Protein AF-A0A0F3KPI9-F1 (afdb_monomer)

Organism: NCBI:txid345309

Secondary structure (DSSP, 8-state):
--EEEEETTEEEEEEEETTTTEEEEEEEETTEEEEEEESSHHHHHHHHHHHHHHHHHHHTT-

Nearest PDB structures (foldseek):
  6k3a-assembly1_E  TM=6.679E-01  e=3.436E+00  Homo sapiens
  6s9u-assembly1_A  TM=4.912E-01  e=6.198E+00  Ilumatobacter coccineus YM16-304

Radius of gyration: 11.4 Å; Cα contacts (8 Å, |Δi|>4): 97; chains: 1; bounding box: 29×18×30 Å

Sequence (62 aa):
MIDSIEIDGVPAVVHFDAGAGLFRGEITLPRGSADFFAPDLPSLREEGRVSLRVLREALARL

pLDDT: mean 96.61, std 4.77, range [67.25, 98.75]

Solvent-accessible surface area (backbone atoms only — not comparable to full-atom values): 3655 Å² total; per-residue (Å²): 120,80,50,73,48,78,46,96,92,40,68,25,45,34,35,74,37,79,90,79,69,26,36,36,38,40,37,76,54,102,86,51,69,44,78,39,69,21,87,45,71,72,56,33,51,55,45,42,48,54,47,52,50,53,48,52,58,56,60,75,75,112

Structure (mmCIF, N/CA/C/O backbone):
data_AF-A0A0F3KPI9-F1
#
_entry.id   AF-A0A0F3KPI9-F1
#
loop_
_atom_site.group_PDB
_atom_site.id
_atom_site.type_symbol
_atom_site.label_atom_id
_atom_site.label_alt_id
_atom_site.label_comp_id
_atom_site.label_asym_id
_atom_site.label_entity_id
_atom_site.label_seq_id
_atom_site.pdbx_PDB_ins_code
_atom_site.Cartn_x
_atom_site.Cartn_y
_atom_site.Cartn_z
_atom_site.occupancy
_atom_site.B_iso_or_equiv
_atom_site.auth_seq_id
_atom_site.auth_comp_id
_atom_site.auth_asym_id
_atom_site.auth_atom_id
_atom_site.pdbx_PDB_model_num
ATOM 1 N N . MET A 1 1 ? 8.655 9.989 -9.445 1.00 67.25 1 MET A N 1
ATOM 2 C CA . MET A 1 1 ? 7.278 10.400 -9.787 1.00 67.25 1 MET A CA 1
ATOM 3 C C . MET A 1 1 ? 6.364 9.752 -8.773 1.00 67.25 1 MET A C 1
ATOM 5 O O . MET A 1 1 ? 6.558 8.572 -8.505 1.00 67.25 1 MET A O 1
ATOM 9 N N . ILE A 1 2 ? 5.479 10.536 -8.170 1.00 84.44 2 ILE A N 1
ATOM 10 C CA . ILE A 1 2 ? 4.489 10.058 -7.206 1.00 84.44 2 ILE A CA 1
ATOM 11 C C . ILE A 1 2 ? 3.144 10.133 -7.921 1.00 84.44 2 ILE A C 1
ATOM 13 O O . ILE A 1 2 ? 2.826 11.178 -8.488 1.00 84.44 2 ILE A O 1
ATOM 17 N N . ASP A 1 3 ? 2.414 9.028 -7.927 1.00 95.25 3 ASP A N 1
ATOM 18 C CA . ASP A 1 3 ? 1.079 8.912 -8.511 1.00 95.25 3 ASP A CA 1
ATOM 19 C C . ASP A 1 3 ? 0.119 8.333 -7.461 1.00 95.25 3 ASP A C 1
ATOM 21 O O . ASP A 1 3 ? 0.519 8.035 -6.333 1.00 95.25 3 ASP A O 1
ATOM 25 N N . SER A 1 4 ? -1.153 8.178 -7.805 1.00 96.38 4 SER A N 1
ATOM 26 C CA . SER A 1 4 ? -2.144 7.563 -6.930 1.00 96.38 4 SER A CA 1
ATOM 27 C C . SER A 1 4 ? -3.027 6.575 -7.677 1.00 96.38 4 SER A C 1
ATOM 29 O O . SER A 1 4 ? -3.365 6.762 -8.845 1.00 96.38 4 SER A O 1
ATOM 31 N N . ILE A 1 5 ? -3.426 5.518 -6.979 1.00 96.81 5 ILE A N 1
ATOM 32 C CA . ILE A 1 5 ? -4.409 4.545 -7.455 1.00 96.81 5 ILE A CA 1
ATOM 33 C C . ILE A 1 5 ? -5.535 4.416 -6.436 1.00 96.81 5 ILE A C 1
ATOM 35 O O . ILE A 1 5 ? -5.337 4.634 -5.246 1.00 96.81 5 ILE A O 1
ATOM 39 N N . GLU A 1 6 ? -6.719 4.025 -6.891 1.00 97.75 6 GLU A N 1
ATOM 40 C CA . GLU A 1 6 ? -7.819 3.664 -5.997 1.00 97.75 6 GLU A CA 1
ATOM 41 C C . GLU A 1 6 ? -7.812 2.154 -5.710 1.00 97.75 6 GLU A C 1
ATOM 43 O O . GLU A 1 6 ? -7.725 1.347 -6.645 1.00 97.75 6 GLU A O 1
ATOM 48 N N . ILE A 1 7 ? -7.925 1.792 -4.428 1.00 98.06 7 ILE A N 1
ATOM 49 C CA . ILE A 1 7 ? -8.076 0.429 -3.906 1.00 98.06 7 ILE A CA 1
ATOM 50 C C . ILE A 1 7 ? -9.372 0.370 -3.087 1.00 98.06 7 ILE A C 1
ATOM 52 O O . ILE A 1 7 ? -9.441 0.921 -1.991 1.00 98.06 7 ILE A O 1
ATOM 56 N N . ASP A 1 8 ? -10.410 -0.287 -3.613 1.00 96.94 8 ASP A N 1
ATOM 57 C CA . ASP A 1 8 ? -11.725 -0.431 -2.956 1.00 96.94 8 ASP A CA 1
ATOM 58 C C . ASP A 1 8 ? -12.278 0.888 -2.370 1.00 96.94 8 ASP A C 1
ATOM 60 O O . ASP A 1 8 ? -12.691 0.945 -1.204 1.00 96.94 8 ASP A O 1
ATOM 64 N N . GLY A 1 9 ? -12.248 1.966 -3.166 1.00 96.88 9 GLY A N 1
ATOM 65 C CA . GLY A 1 9 ? -12.707 3.300 -2.766 1.00 96.88 9 GLY A CA 1
ATOM 66 C C . GLY A 1 9 ? -11.739 4.088 -1.877 1.00 96.88 9 GLY A C 1
ATOM 67 O O . GLY A 1 9 ? -12.081 5.182 -1.434 1.00 96.88 9 GLY A O 1
ATOM 68 N N . VAL A 1 10 ? -10.547 3.556 -1.587 1.00 97.81 10 VAL A N 1
ATOM 69 C CA . VAL A 1 10 ? -9.518 4.219 -0.775 1.00 97.81 10 VAL A CA 1
ATOM 70 C C . VAL A 1 10 ? -8.345 4.628 -1.671 1.00 97.81 10 VAL A C 1
ATOM 72 O O . VAL A 1 10 ? -7.810 3.778 -2.387 1.00 97.81 10 VAL A O 1
ATOM 75 N N . PRO A 1 11 ? -7.915 5.901 -1.654 1.00 97.81 11 PRO A N 1
ATOM 76 C CA . PRO A 1 11 ? -6.733 6.317 -2.394 1.00 97.81 11 PRO A CA 1
ATOM 77 C C . PRO A 1 11 ? -5.467 5.722 -1.766 1.00 97.81 11 PRO A C 1
ATOM 79 O O . PRO A 1 11 ? -5.288 5.755 -0.548 1.00 97.81 11 PRO A O 1
ATOM 82 N N . ALA A 1 12 ? -4.578 5.223 -2.617 1.00 98.44 12 ALA A N 1
ATOM 83 C CA . ALA A 1 12 ? -3.240 4.780 -2.262 1.00 98.44 12 ALA A CA 1
ATOM 84 C C . ALA A 1 12 ? -2.205 5.594 -3.041 1.00 98.44 12 ALA A C 1
ATOM 86 O O . ALA A 1 12 ? -2.330 5.762 -4.258 1.00 98.44 12 ALA A O 1
ATOM 87 N N . VAL A 1 13 ? -1.180 6.087 -2.348 1.00 98.38 13 VAL A N 1
ATOM 88 C CA . VAL A 1 13 ? -0.031 6.752 -2.977 1.00 98.38 13 VAL A CA 1
ATOM 89 C C . VAL A 1 13 ? 0.893 5.682 -3.543 1.00 98.38 13 VAL A C 1
ATOM 91 O O . VAL A 1 13 ? 1.146 4.686 -2.876 1.00 98.38 13 VAL A O 1
ATOM 94 N N . VAL A 1 14 ? 1.394 5.877 -4.761 1.00 98.19 14 VAL A N 1
ATOM 95 C CA . VAL A 1 14 ? 2.296 4.941 -5.435 1.00 98.19 14 VAL A CA 1
ATOM 96 C C . VAL A 1 14 ? 3.573 5.647 -5.859 1.00 98.19 14 VAL A C 1
ATOM 98 O O . VAL A 1 14 ? 3.546 6.712 -6.481 1.00 98.19 14 VAL A O 1
ATOM 101 N N . HIS A 1 15 ? 4.707 5.019 -5.573 1.00 97.88 15 HIS A N 1
ATOM 102 C CA . HIS A 1 15 ? 6.006 5.419 -6.095 1.00 97.88 15 HIS A CA 1
ATOM 103 C C . HIS A 1 15 ? 6.894 4.191 -6.323 1.00 97.88 15 HIS A C 1
ATOM 105 O O . HIS A 1 15 ? 6.646 3.120 -5.781 1.0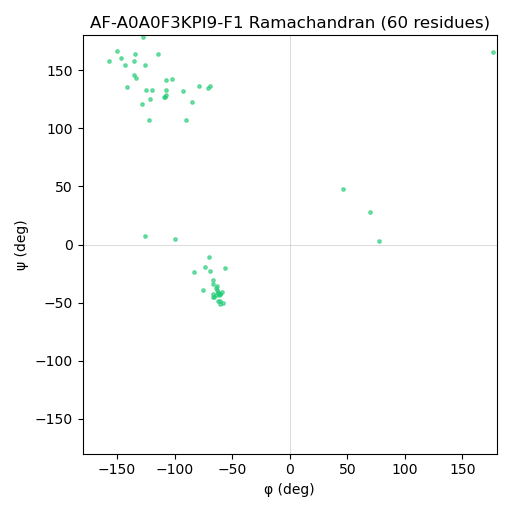0 97.88 15 HIS A O 1
ATOM 111 N N . PHE A 1 16 ? 7.928 4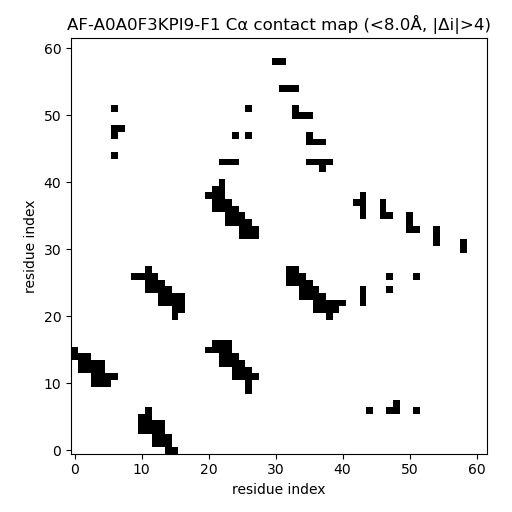.326 -7.151 1.00 97.38 16 PHE A N 1
ATOM 112 C CA . PHE A 1 16 ? 8.935 3.275 -7.297 1.00 97.38 16 PHE A CA 1
ATOM 113 C C . PHE A 1 16 ? 10.002 3.424 -6.207 1.00 97.38 16 PHE A C 1
ATOM 115 O O . PHE A 1 16 ? 10.629 4.481 -6.106 1.00 97.38 16 PHE A O 1
ATOM 122 N N . ASP A 1 17 ? 10.205 2.378 -5.411 1.00 97.50 17 ASP A N 1
ATOM 123 C CA . ASP A 1 17 ? 11.268 2.287 -4.414 1.00 97.50 17 ASP A CA 1
ATOM 124 C C . ASP A 1 17 ? 12.512 1.667 -5.063 1.00 97.50 17 ASP A C 1
ATOM 126 O O . ASP A 1 17 ? 12.567 0.471 -5.357 1.00 97.50 17 ASP A O 1
ATOM 130 N N . ALA A 1 18 ? 13.530 2.498 -5.297 1.00 96.38 18 ALA A N 1
ATOM 131 C CA . ALA A 1 18 ? 14.768 2.071 -5.941 1.00 96.38 18 ALA A CA 1
ATOM 132 C C . ALA A 1 18 ? 15.626 1.136 -5.070 1.00 96.38 18 ALA A C 1
ATOM 134 O O . ALA A 1 18 ? 16.436 0.391 -5.617 1.00 96.38 18 ALA A O 1
ATOM 135 N N . GLY A 1 19 ? 15.469 1.168 -3.743 1.00 97.50 19 GLY A N 1
ATOM 136 C CA . GLY A 1 19 ? 16.185 0.275 -2.832 1.00 97.50 19 GLY A CA 1
ATOM 137 C C . GLY A 1 19 ? 15.610 -1.138 -2.857 1.00 97.50 19 GLY A C 1
ATOM 138 O O . GLY A 1 19 ? 16.365 -2.108 -2.844 1.00 97.50 19 GLY A O 1
ATOM 139 N N . ALA A 1 20 ? 14.283 -1.250 -2.946 1.00 96.50 20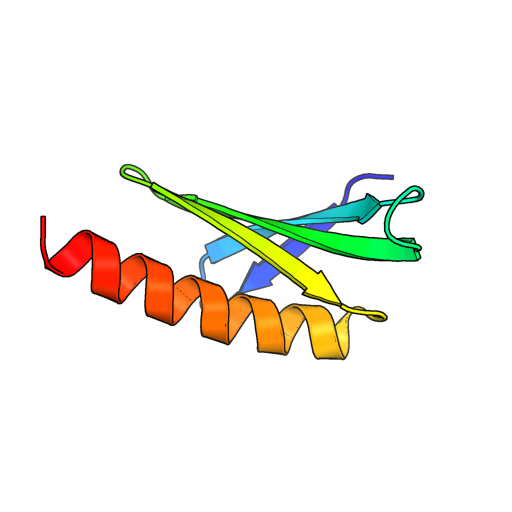 ALA A N 1
ATOM 140 C CA . ALA A 1 20 ? 13.592 -2.531 -3.077 1.00 96.50 20 ALA A CA 1
ATOM 141 C C . ALA A 1 20 ? 13.541 -3.049 -4.526 1.00 96.50 20 ALA A C 1
ATOM 143 O O . ALA A 1 20 ? 13.389 -4.248 -4.744 1.00 96.50 20 ALA A O 1
ATOM 144 N N . GLY A 1 21 ? 13.646 -2.160 -5.519 1.00 97.69 21 GLY A N 1
ATOM 145 C CA . GLY A 1 21 ? 13.432 -2.499 -6.927 1.00 97.69 21 GLY A CA 1
ATOM 146 C C . GLY A 1 21 ? 11.966 -2.814 -7.248 1.00 97.69 21 GLY A C 1
ATOM 147 O O . GLY A 1 21 ? 11.696 -3.597 -8.155 1.00 97.69 21 GLY A O 1
ATOM 148 N N . LEU A 1 22 ? 11.027 -2.239 -6.490 1.00 98.25 22 LEU A N 1
ATOM 149 C CA . LEU A 1 22 ? 9.593 -2.533 -6.551 1.00 98.25 22 LEU A CA 1
ATOM 150 C C . LEU A 1 22 ? 8.773 -1.240 -6.538 1.00 98.25 22 LEU A C 1
ATOM 152 O O . LEU A 1 22 ? 9.218 -0.207 -6.037 1.00 98.25 22 LEU A O 1
ATOM 156 N N . PHE A 1 23 ? 7.540 -1.297 -7.036 1.00 98.25 23 PHE A N 1
ATOM 157 C CA . PHE A 1 23 ? 6.560 -0.269 -6.709 1.00 98.25 23 PHE A CA 1
ATOM 158 C C . PHE A 1 23 ? 6.138 -0.426 -5.252 1.00 98.25 23 PHE A C 1
ATOM 160 O O . PHE A 1 23 ? 5.852 -1.537 -4.811 1.00 98.25 23 PHE A O 1
ATOM 167 N N . ARG A 1 24 ? 6.079 0.690 -4.531 1.00 98.50 24 ARG A N 1
ATOM 168 C CA . ARG A 1 24 ? 5.529 0.803 -3.186 1.00 98.50 24 ARG A CA 1
ATOM 169 C C . ARG A 1 24 ? 4.197 1.537 -3.253 1.00 98.50 24 ARG A C 1
ATOM 171 O O . ARG A 1 24 ? 4.110 2.611 -3.850 1.00 98.50 24 ARG A O 1
ATOM 178 N N . GLY A 1 25 ? 3.179 0.942 -2.649 1.00 98.38 25 GLY A N 1
ATOM 179 C CA . GLY A 1 25 ? 1.880 1.540 -2.395 1.00 98.38 25 GLY A CA 1
ATOM 180 C C . GLY A 1 25 ? 1.714 1.851 -0.910 1.00 98.38 25 GLY A C 1
ATOM 181 O O . GLY A 1 25 ? 2.136 1.062 -0.067 1.00 98.38 25 GLY A O 1
ATOM 182 N N . GLU A 1 26 ? 1.094 2.985 -0.597 1.00 98.62 26 GLU A N 1
ATOM 183 C CA . GLU A 1 26 ? 0.835 3.433 0.774 1.00 98.62 26 GLU A CA 1
ATOM 184 C C . GLU A 1 26 ? -0.647 3.796 0.922 1.00 98.62 26 GLU A C 1
ATOM 186 O O . GLU A 1 26 ? -1.158 4.672 0.217 1.00 98.62 26 GLU A O 1
ATOM 191 N N . ILE A 1 27 ? -1.347 3.131 1.842 1.00 98.50 27 ILE A N 1
ATOM 192 C CA . ILE A 1 27 ? -2.725 3.452 2.232 1.00 98.50 27 ILE A CA 1
ATOM 193 C C . ILE A 1 27 ? -2.713 4.083 3.618 1.00 98.50 27 ILE A C 1
ATOM 195 O O . ILE A 1 27 ? -2.148 3.518 4.551 1.00 98.50 27 ILE A O 1
ATOM 199 N N . THR A 1 28 ? -3.435 5.194 3.777 1.00 98.00 28 THR A N 1
ATOM 200 C CA . THR A 1 28 ? -3.636 5.859 5.072 1.00 98.00 28 THR A CA 1
ATOM 201 C C . THR A 1 28 ? -5.124 5.954 5.399 1.00 98.00 28 THR A C 1
ATOM 203 O O . THR A 1 28 ? -5.913 6.497 4.629 1.00 98.00 28 THR A O 1
ATOM 206 N N . LEU A 1 29 ? -5.506 5.447 6.571 1.00 96.06 29 LEU A N 1
ATOM 207 C CA . LEU A 1 29 ? -6.825 5.578 7.190 1.00 96.06 29 LEU A CA 1
ATOM 208 C C . LEU A 1 29 ? -6.713 6.409 8.485 1.00 96.06 29 LEU A C 1
ATOM 210 O O . LEU A 1 29 ? -5.623 6.530 9.043 1.00 96.06 29 LEU A O 1
ATOM 214 N N . PRO A 1 30 ? -7.822 6.937 9.042 1.00 94.94 30 PRO A N 1
ATOM 215 C CA . PRO A 1 30 ? -7.773 7.814 10.220 1.00 94.94 30 PRO A CA 1
ATOM 216 C C . PRO A 1 30 ? -7.083 7.240 11.469 1.00 94.94 30 PRO A C 1
ATOM 218 O O . PRO A 1 30 ? -6.719 7.998 12.361 1.00 94.94 30 PRO A O 1
ATOM 221 N N . ARG A 1 31 ? -6.948 5.912 11.572 1.00 94.44 31 ARG A N 1
ATOM 222 C CA . ARG A 1 31 ? -6.375 5.222 12.742 1.00 94.44 31 ARG A CA 1
ATOM 223 C C . ARG A 1 31 ? -5.222 4.275 12.402 1.00 94.44 31 ARG A C 1
ATOM 225 O O . ARG A 1 31 ? -4.784 3.535 13.274 1.00 94.44 31 ARG A O 1
ATOM 232 N N . GLY A 1 32 ? -4.740 4.269 11.161 1.00 96.50 32 GLY A N 1
ATOM 233 C CA . GLY A 1 32 ? -3.649 3.386 10.760 1.00 96.50 32 GLY A CA 1
ATOM 234 C C . GLY A 1 32 ? -3.321 3.479 9.279 1.00 96.50 32 GLY A C 1
ATOM 235 O O . GLY A 1 32 ? -4.100 4.012 8.493 1.00 96.50 32 GLY A O 1
ATOM 236 N N . SER A 1 33 ? -2.173 2.935 8.904 1.00 97.94 33 SER A N 1
ATOM 237 C CA . SER A 1 33 ? -1.693 2.885 7.527 1.00 97.94 33 SER A CA 1
ATOM 238 C C . SER A 1 33 ? -1.161 1.496 7.188 1.00 97.94 33 SER A C 1
ATOM 240 O O . SER A 1 33 ? -0.930 0.673 8.076 1.00 97.94 33 SER A O 1
ATOM 242 N N . ALA A 1 34 ? -0.997 1.228 5.897 1.00 98.25 34 ALA A N 1
ATOM 243 C CA . ALA A 1 34 ? -0.366 0.018 5.395 1.00 98.25 34 ALA A CA 1
ATOM 244 C C . ALA A 1 34 ? 0.495 0.340 4.172 1.00 98.25 34 ALA A C 1
ATOM 246 O O . ALA A 1 34 ? 0.043 1.041 3.263 1.00 98.25 34 ALA A O 1
ATOM 247 N N . ASP A 1 35 ? 1.696 -0.231 4.158 1.00 98.12 35 ASP A N 1
ATOM 248 C CA . ASP A 1 35 ? 2.594 -0.241 3.010 1.00 98.12 35 ASP A CA 1
ATOM 249 C C . ASP A 1 35 ? 2.533 -1.603 2.323 1.00 98.12 35 ASP A C 1
ATOM 251 O O . ASP A 1 35 ? 2.466 -2.637 2.988 1.00 98.12 35 ASP A O 1
ATOM 255 N N . PHE A 1 36 ? 2.604 -1.606 0.997 1.00 98.56 36 PHE A N 1
ATOM 256 C CA . PHE A 1 36 ? 2.639 -2.817 0.184 1.00 98.56 36 PHE A CA 1
ATOM 257 C C . PHE A 1 36 ? 3.553 -2.649 -1.022 1.00 98.56 36 PHE A C 1
ATOM 259 O O . PHE A 1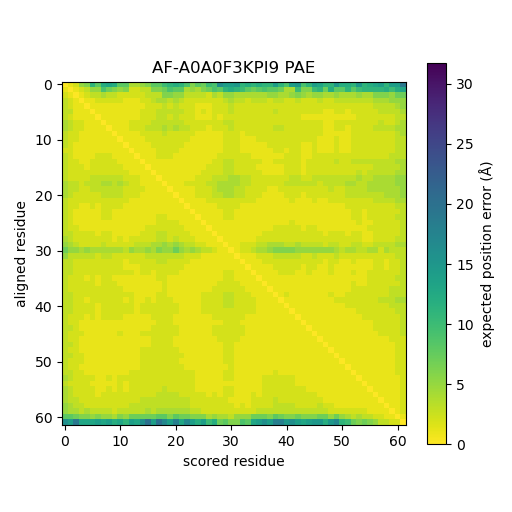 36 ? 3.779 -1.534 -1.490 1.00 98.56 36 PHE A O 1
ATOM 266 N N . PHE A 1 37 ? 4.080 -3.762 -1.532 1.00 98.56 37 PHE A N 1
ATOM 267 C CA . PHE A 1 37 ? 5.069 -3.754 -2.604 1.00 98.56 37 PHE A CA 1
ATOM 268 C C . PHE A 1 37 ? 4.736 -4.767 -3.687 1.00 98.56 37 PHE A C 1
ATOM 270 O O . PHE A 1 37 ? 4.291 -5.873 -3.388 1.00 98.56 37 PHE A O 1
ATOM 277 N N . ALA A 1 38 ? 5.002 -4.407 -4.941 1.00 98.62 38 ALA A N 1
ATOM 278 C CA . ALA A 1 38 ? 4.835 -5.318 -6.063 1.00 98.62 38 ALA A CA 1
ATOM 279 C C . ALA A 1 38 ? 5.698 -4.914 -7.275 1.00 98.62 38 ALA A C 1
ATOM 281 O O . ALA A 1 38 ? 6.095 -3.750 -7.389 1.00 98.62 38 ALA A O 1
ATOM 282 N N . PRO A 1 39 ? 6.009 -5.849 -8.192 1.00 98.12 39 PRO A N 1
ATOM 283 C CA . PRO A 1 39 ? 6.844 -5.563 -9.361 1.00 98.12 39 PRO A CA 1
ATOM 284 C C . PRO A 1 39 ? 6.133 -4.731 -10.439 1.00 98.12 39 PRO A C 1
ATOM 286 O O . PRO A 1 39 ? 6.799 -4.119 -11.272 1.00 98.12 39 PRO A O 1
ATOM 289 N N . ASP A 1 40 ? 4.800 -4.680 -10.434 1.00 97.50 40 ASP A N 1
ATOM 290 C CA . ASP A 1 40 ? 4.004 -3.956 -11.427 1.00 97.50 40 ASP A CA 1
ATOM 291 C C . ASP A 1 40 ? 2.675 -3.437 -10.852 1.00 97.50 40 ASP A C 1
ATOM 293 O O . ASP A 1 40 ? 2.250 -3.820 -9.765 1.00 97.50 40 ASP A O 1
ATOM 297 N N . LEU A 1 41 ? 2.007 -2.531 -11.575 1.00 96.62 41 LEU A N 1
ATOM 298 C CA . LEU A 1 41 ? 0.751 -1.922 -11.116 1.00 96.62 41 LEU A CA 1
ATOM 299 C C . LEU A 1 41 ? -0.405 -2.924 -10.916 1.00 96.62 41 LEU A C 1
ATOM 301 O O . LEU A 1 41 ? -1.134 -2.761 -9.936 1.00 96.62 41 LEU A O 1
ATOM 305 N N . PRO A 1 42 ? -0.629 -3.929 -11.790 1.00 97.81 42 PRO A N 1
ATOM 306 C CA . PRO A 1 42 ? -1.646 -4.952 -11.546 1.00 97.81 42 PRO A CA 1
ATOM 307 C C . PRO A 1 42 ? -1.430 -5.719 -10.237 1.00 97.81 42 PRO A C 1
ATOM 309 O O . PRO A 1 42 ? -2.345 -5.790 -9.421 1.00 97.81 42 PRO A O 1
ATOM 312 N N . SER A 1 43 ? -0.221 -6.229 -9.995 1.00 98.38 43 SER A N 1
ATOM 313 C CA . SER A 1 43 ? 0.105 -6.933 -8.749 1.00 98.38 43 SER A CA 1
ATOM 314 C C . SER A 1 43 ? 0.067 -6.007 -7.531 1.00 98.38 43 SER A C 1
ATOM 316 O O . SER A 1 43 ? -0.398 -6.417 -6.470 1.00 98.38 43 SER A O 1
ATOM 318 N N . LEU A 1 44 ? 0.440 -4.732 -7.691 1.00 98.50 44 LEU A N 1
ATOM 319 C CA . LEU A 1 44 ? 0.343 -3.729 -6.628 1.00 98.50 44 LEU A CA 1
ATOM 320 C C . LEU A 1 44 ? -1.109 -3.486 -6.201 1.00 98.50 44 LEU A C 1
ATOM 322 O O . LEU A 1 44 ? -1.378 -3.277 -5.021 1.00 98.50 44 LEU A O 1
ATOM 326 N N . ARG A 1 45 ? -2.061 -3.532 -7.143 1.00 98.38 45 ARG A N 1
ATOM 327 C CA . ARG A 1 45 ? -3.494 -3.406 -6.836 1.00 98.38 45 ARG A CA 1
ATOM 328 C C . ARG A 1 45 ? -4.013 -4.591 -6.030 1.00 98.38 45 ARG A C 1
ATOM 330 O O . ARG A 1 45 ? -4.767 -4.379 -5.083 1.00 98.38 45 ARG A O 1
ATOM 337 N N . GLU A 1 46 ? -3.606 -5.806 -6.383 1.00 98.56 46 GLU A N 1
ATOM 338 C CA . GLU A 1 46 ? -3.997 -7.007 -5.639 1.00 98.56 46 GLU A CA 1
ATOM 339 C C . GLU A 1 46 ? -3.400 -7.011 -4.227 1.00 98.56 46 GLU A C 1
ATOM 341 O O . GLU A 1 46 ? -4.127 -7.210 -3.251 1.00 98.56 46 GLU A O 1
ATOM 346 N N . GLU A 1 47 ? -2.115 -6.675 -4.088 1.00 98.69 47 GLU A N 1
ATOM 347 C CA . GLU A 1 47 ? -1.473 -6.569 -2.774 1.00 98.69 47 GLU A CA 1
ATOM 348 C C . GLU A 1 47 ? -2.088 -5.440 -1.929 1.00 98.69 47 GLU A C 1
ATOM 350 O O . GLU A 1 47 ? -2.325 -5.600 -0.728 1.00 98.69 47 GLU A O 1
ATOM 355 N N . GLY A 1 48 ? -2.444 -4.321 -2.565 1.00 98.56 48 GLY A N 1
ATOM 356 C CA . GLY A 1 48 ? -3.162 -3.222 -1.926 1.00 98.56 48 GLY A CA 1
ATOM 357 C C . GLY A 1 48 ? -4.511 -3.657 -1.356 1.00 98.56 48 GLY A C 1
ATOM 358 O O . GLY A 1 48 ? -4.852 -3.277 -0.234 1.00 98.56 48 GLY A O 1
ATOM 359 N N . ARG A 1 49 ? -5.272 -4.497 -2.073 1.00 98.75 49 ARG A N 1
ATOM 360 C CA . ARG A 1 49 ? -6.544 -5.053 -1.572 1.00 98.75 49 ARG A CA 1
ATOM 361 C C . ARG A 1 49 ? -6.345 -5.944 -0.352 1.00 98.75 49 ARG A C 1
ATOM 363 O O . ARG A 1 49 ? -7.098 -5.836 0.619 1.00 98.75 49 ARG A O 1
ATOM 370 N N . VAL A 1 50 ? -5.327 -6.804 -0.380 1.00 98.75 50 VAL A N 1
ATOM 371 C CA . VAL A 1 50 ? -4.984 -7.673 0.756 1.00 98.75 50 VAL A CA 1
ATOM 372 C C . VAL A 1 50 ? -4.587 -6.829 1.967 1.00 98.75 50 VAL A C 1
ATOM 374 O O . VAL A 1 50 ? -5.150 -7.013 3.049 1.00 98.75 50 VAL A O 1
ATOM 377 N N . SER A 1 51 ? -3.699 -5.856 1.771 1.00 98.62 51 SER A N 1
ATOM 378 C CA . SER A 1 51 ? -3.227 -4.946 2.817 1.00 98.62 51 SER A CA 1
ATOM 379 C C . SER A 1 51 ? -4.354 -4.107 3.418 1.00 98.62 51 SER A C 1
ATOM 381 O O . SER A 1 51 ? -4.468 -4.011 4.640 1.00 98.62 51 SER A O 1
ATOM 383 N N . LEU A 1 52 ? -5.254 -3.564 2.590 1.00 98.50 52 LEU A N 1
ATOM 384 C CA . LEU A 1 52 ? -6.415 -2.806 3.059 1.00 98.50 52 LEU A CA 1
ATOM 385 C C . LEU A 1 52 ? -7.363 -3.665 3.903 1.00 98.50 52 LEU A C 1
ATOM 387 O O . LEU A 1 52 ? -7.868 -3.201 4.929 1.00 98.50 52 LEU A O 1
ATOM 391 N N . ARG A 1 53 ? -7.609 -4.915 3.491 1.00 98.44 53 ARG A N 1
ATOM 392 C CA . ARG A 1 53 ? -8.433 -5.854 4.262 1.00 98.44 53 ARG A CA 1
ATOM 393 C C .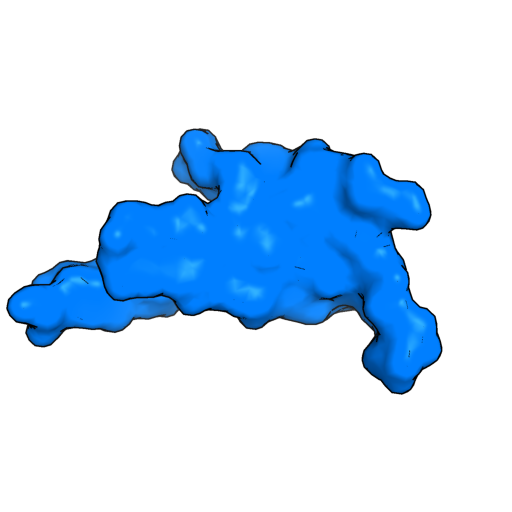 ARG A 1 53 ? -7.816 -6.116 5.635 1.00 98.44 53 ARG A C 1
ATOM 395 O O . ARG A 1 53 ? -8.502 -5.943 6.639 1.00 98.44 53 ARG A O 1
ATOM 402 N N . VAL A 1 54 ? -6.529 -6.468 5.681 1.00 98.25 54 VAL A N 1
ATOM 403 C CA . VAL A 1 54 ? -5.811 -6.743 6.937 1.00 98.25 54 VAL A CA 1
ATOM 404 C C . VAL A 1 54 ? -5.793 -5.510 7.844 1.00 98.25 54 VAL A C 1
ATOM 406 O O . VAL A 1 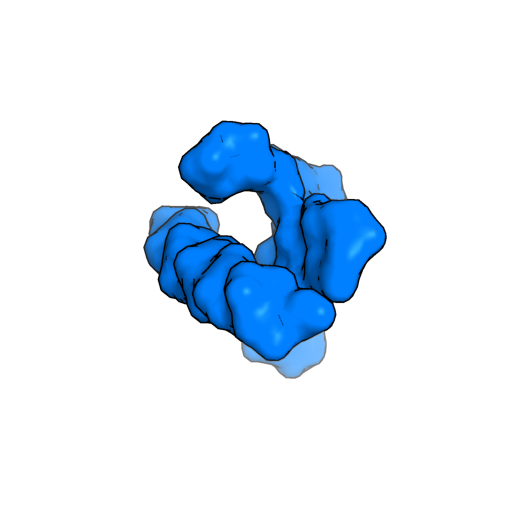54 ? -6.065 -5.629 9.037 1.00 98.25 54 VAL A O 1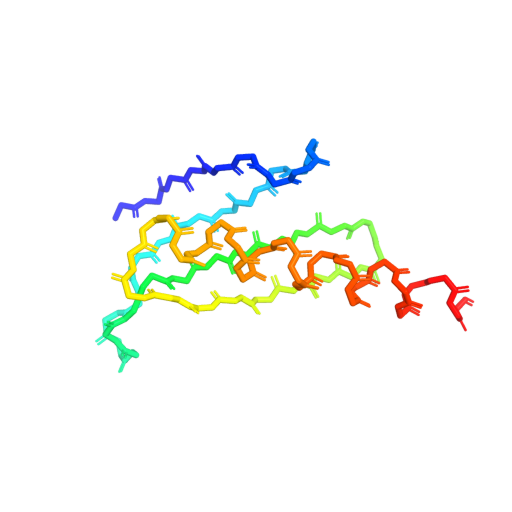
ATOM 409 N N . LEU A 1 55 ? -5.559 -4.318 7.287 1.00 98.06 55 LEU A N 1
ATOM 410 C CA . LEU A 1 55 ? -5.593 -3.066 8.043 1.00 98.06 55 LEU A CA 1
ATOM 411 C C . LEU A 1 55 ? -6.973 -2.822 8.667 1.00 98.06 55 LEU A C 1
ATOM 413 O O . LEU A 1 55 ? -7.068 -2.550 9.861 1.00 98.06 55 LEU A O 1
ATOM 417 N N . ARG A 1 56 ? -8.058 -2.954 7.894 1.00 97.38 56 ARG A N 1
ATOM 418 C CA . ARG A 1 56 ? -9.432 -2.791 8.406 1.00 97.38 56 ARG A CA 1
ATOM 419 C C . ARG A 1 56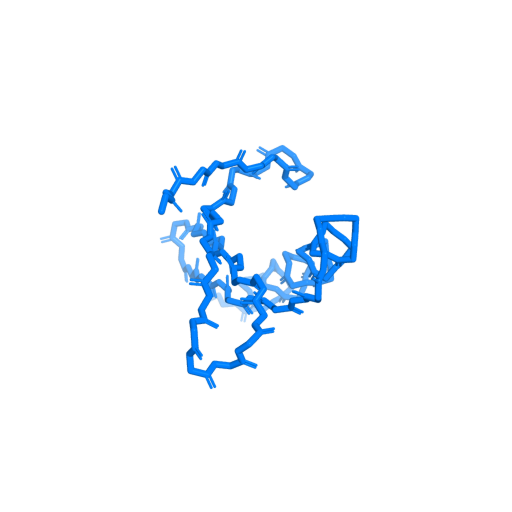 ? -9.753 -3.803 9.504 1.00 97.38 56 ARG A C 1
ATOM 421 O O . ARG A 1 56 ? -10.340 -3.439 10.518 1.00 97.38 56 ARG A O 1
ATOM 428 N N . GLU A 1 57 ? -9.343 -5.051 9.320 1.00 97.75 57 GLU A N 1
ATOM 429 C CA . GLU A 1 57 ? -9.499 -6.105 10.319 1.00 97.75 57 GLU A CA 1
ATOM 430 C C . GLU A 1 57 ? -8.719 -5.821 11.609 1.00 97.75 57 GLU A C 1
ATOM 432 O O . GLU A 1 57 ? -9.215 -6.109 12.700 1.00 97.75 57 GLU A O 1
ATOM 437 N N . ALA A 1 58 ? -7.508 -5.270 11.511 1.00 97.06 58 ALA A N 1
ATOM 438 C CA . ALA A 1 58 ? -6.723 -4.863 12.672 1.00 97.06 58 ALA A CA 1
ATOM 439 C C . ALA A 1 58 ? -7.394 -3.694 13.409 1.00 97.06 58 ALA A C 1
ATOM 441 O O . ALA A 1 58 ? -7.555 -3.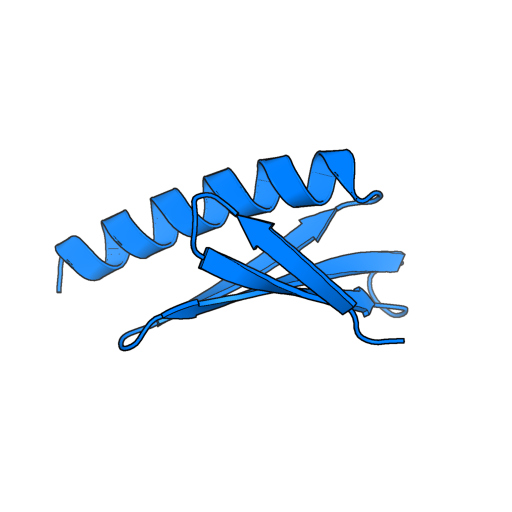745 14.625 1.00 97.06 58 ALA A O 1
ATOM 442 N N . LEU A 1 59 ? -7.861 -2.681 12.671 1.00 96.50 59 LEU A N 1
ATOM 443 C CA . LEU A 1 59 ? -8.533 -1.509 13.238 1.00 96.50 59 LEU A CA 1
ATOM 444 C C . LEU A 1 59 ? -9.885 -1.832 13.883 1.00 96.50 59 LEU A C 1
ATOM 446 O O . LEU A 1 59 ? -10.265 -1.169 14.839 1.00 96.50 59 LEU A O 1
ATOM 450 N N . ALA A 1 60 ? -10.607 -2.843 13.396 1.00 95.81 60 ALA A N 1
ATOM 451 C CA . ALA A 1 60 ? -11.875 -3.280 13.985 1.00 95.81 60 ALA A CA 1
ATOM 452 C C . ALA A 1 60 ? -11.716 -3.977 15.351 1.00 95.81 60 ALA A C 1
ATOM 454 O O . ALA A 1 60 ? -12.712 -4.238 16.024 1.00 95.81 60 ALA A O 1
ATOM 455 N N . ARG A 1 61 ? -10.482 -4.310 15.750 1.00 92.25 61 ARG A N 1
ATOM 456 C CA . ARG A 1 61 ? -10.158 -4.957 17.030 1.00 92.25 61 ARG A CA 1
ATOM 457 C C . ARG A 1 61 ? -9.642 -3.975 18.095 1.00 92.25 61 ARG A C 1
ATOM 459 O O . ARG A 1 61 ? -9.245 -4.430 19.165 1.00 92.25 61 ARG A O 1
ATOM 466 N N . LEU A 1 62 ? -9.631 -2.672 17.796 1.00 80.62 62 LEU A N 1
ATOM 467 C CA . LEU A 1 62 ? -9.158 -1.577 18.657 1.00 80.62 62 LEU A CA 1
ATOM 468 C C . LEU A 1 62 ? -10.322 -0.693 19.118 1.00 80.62 62 LEU A C 1
ATOM 470 O O . LEU A 1 62 ? -10.294 -0.274 20.294 1.00 80.62 62 LEU A O 1
#

Foldseek 3Di:
DWDWDDAPNFIWIWDQDPVVCWIWTKTDDPVDIDIDTDRDDVVRNVRVNVRVVVVVVVVVVD

Mean predicted aligned error: 2.24 Å